Protein AF-A0A4Q4DM18-F1 (afdb_monomer_lite)

Sequence (69 aa):
MAALAVVRDLREHWAPASAEELERFETDVLSGFVLARASAGLADGTIRGDVGHLDQMQVLARRSHGQRP

pLDDT: mean 77.04, std 10.1, range [49.19, 92.88]

Secondary structure (DSSP, 8-state):
--PPP----SGGGSPPPPHHHHHHHHHHHHHHHHHHHHHTT--THHHHHHHHHHHHHHHHHHHHTT---

Structure (mmCIF, N/CA/C/O backbone):
data_AF-A0A4Q4DM18-F1
#
_entry.id   AF-A0A4Q4DM18-F1
#
loop_
_atom_site.group_PDB
_atom_site.id
_atom_site.type_symbol
_atom_site.label_atom_id
_atom_site.label_alt_id
_atom_site.label_comp_id
_atom_site.label_asym_id
_atom_site.label_entity_id
_atom_site.label_seq_id
_atom_site.pdbx_PDB_ins_code
_atom_site.Cartn_x
_atom_site.Cartn_y
_atom_site.Cartn_z
_atom_site.occupancy
_atom_site.B_iso_or_equiv
_atom_site.auth_seq_id
_atom_site.auth_comp_id
_atom_site.auth_asym_id
_atom_site.auth_atom_id
_atom_site.pdbx_PDB_model_num
ATOM 1 N N . MET A 1 1 ? -15.643 -34.477 -4.361 1.00 49.19 1 MET A N 1
ATOM 2 C CA . MET A 1 1 ? -16.484 -33.394 -3.810 1.00 49.19 1 MET A CA 1
ATOM 3 C C . MET A 1 1 ? -15.624 -32.574 -2.860 1.00 49.19 1 MET A C 1
ATOM 5 O O . MET A 1 1 ? -15.397 -33.018 -1.745 1.00 49.19 1 MET A O 1
ATOM 9 N N . ALA A 1 2 ? -15.048 -31.460 -3.318 1.00 58.59 2 ALA A N 1
ATOM 10 C CA . ALA A 1 2 ? -14.262 -30.581 -2.452 1.00 58.59 2 ALA A CA 1
ATOM 11 C C . ALA A 1 2 ? -15.226 -29.669 -1.680 1.00 58.59 2 ALA A C 1
ATOM 13 O O . ALA A 1 2 ? -15.957 -28.896 -2.294 1.00 58.59 2 ALA A O 1
ATOM 14 N N . ALA A 1 3 ? -15.274 -29.805 -0.355 1.00 72.75 3 ALA A N 1
ATOM 15 C CA . ALA A 1 3 ? -16.008 -28.881 0.500 1.00 72.75 3 ALA A CA 1
ATOM 16 C C . ALA A 1 3 ? -15.133 -27.645 0.752 1.00 72.75 3 ALA A C 1
ATOM 18 O O . ALA A 1 3 ? -13.973 -27.777 1.142 1.00 72.75 3 ALA A O 1
ATOM 19 N N . LEU A 1 4 ? -15.675 -26.453 0.499 1.00 69.88 4 LEU A N 1
ATOM 20 C CA . LEU A 1 4 ? -15.004 -25.193 0.813 1.00 69.88 4 LEU A CA 1
ATOM 21 C C . LEU A 1 4 ? -14.972 -25.006 2.335 1.00 69.88 4 LEU A C 1
ATOM 23 O O . LEU A 1 4 ? -15.986 -25.196 3.008 1.00 69.88 4 LEU A O 1
ATOM 27 N N . ALA A 1 5 ? -13.809 -24.644 2.877 1.00 76.62 5 ALA A N 1
ATOM 28 C CA . ALA A 1 5 ? -13.676 -24.310 4.289 1.00 76.62 5 ALA A CA 1
ATOM 29 C C . ALA A 1 5 ? -14.477 -23.038 4.606 1.00 76.62 5 ALA A C 1
ATOM 31 O O . ALA A 1 5 ? -14.436 -22.066 3.849 1.00 76.62 5 ALA A O 1
ATOM 32 N N . VAL A 1 6 ? -15.190 -23.035 5.735 1.00 73.44 6 VAL A N 1
ATOM 33 C CA . VAL A 1 6 ? -15.887 -21.841 6.223 1.00 73.44 6 VAL A CA 1
ATOM 34 C C . VAL A 1 6 ? -14.835 -20.826 6.666 1.00 73.44 6 VAL A C 1
ATOM 36 O O . VAL A 1 6 ? -14.221 -20.977 7.722 1.00 73.44 6 VAL A O 1
ATOM 39 N N . VAL A 1 7 ? -14.612 -19.795 5.850 1.00 78.25 7 VAL A N 1
ATOM 40 C CA . VAL A 1 7 ? -13.784 -18.645 6.226 1.00 78.25 7 VAL A CA 1
ATOM 41 C C . VAL A 1 7 ? -14.623 -17.760 7.139 1.00 78.25 7 VAL A C 1
ATOM 43 O O . VAL A 1 7 ? -15.601 -17.156 6.702 1.00 78.25 7 VAL A O 1
ATOM 46 N N . ARG A 1 8 ? -14.265 -17.716 8.425 1.00 75.94 8 ARG A N 1
ATOM 47 C CA . ARG A 1 8 ? -14.855 -16.762 9.367 1.00 75.94 8 ARG A CA 1
ATOM 48 C C . ARG A 1 8 ? -14.378 -15.351 9.040 1.00 75.94 8 ARG A C 1
ATOM 50 O O . ARG A 1 8 ? -13.202 -15.149 8.745 1.00 75.94 8 ARG A O 1
ATOM 57 N N . ASP A 1 9 ? -15.288 -14.388 9.139 1.00 76.44 9 ASP A N 1
ATOM 58 C CA . ASP A 1 9 ? -14.948 -12.979 8.997 1.00 76.44 9 ASP A CA 1
ATOM 59 C C . ASP A 1 9 ? -14.099 -12.523 10.191 1.00 76.44 9 ASP A C 1
ATOM 61 O O . ASP A 1 9 ? -14.550 -12.512 11.337 1.00 76.44 9 ASP A O 1
ATOM 65 N N . LEU A 1 10 ? -12.840 -12.180 9.928 1.00 77.44 10 LEU A N 1
ATOM 66 C CA . LEU A 1 10 ? -11.914 -11.707 10.956 1.00 77.44 10 LEU A CA 1
ATOM 67 C C . LEU A 1 10 ? -12.104 -10.221 11.275 1.00 77.44 10 LEU A C 1
ATOM 69 O O . LEU A 1 10 ? -11.600 -9.764 12.298 1.00 77.44 10 LEU A O 1
ATOM 73 N N . ARG A 1 11 ? -12.857 -9.476 10.452 1.00 75.00 11 ARG A N 1
ATOM 74 C CA . ARG A 1 11 ? -13.105 -8.042 10.663 1.00 75.00 11 ARG A CA 1
ATOM 75 C C . ARG A 1 11 ? -13.867 -7.782 11.958 1.00 75.00 11 ARG A C 1
ATOM 77 O O . ARG A 1 11 ? -13.638 -6.762 12.591 1.00 75.00 11 ARG A O 1
ATOM 84 N N . GLU A 1 12 ? -14.691 -8.735 12.400 1.00 71.94 12 GLU A N 1
ATOM 85 C CA . GLU A 1 12 ? -15.388 -8.674 13.695 1.00 71.94 12 GLU A CA 1
ATOM 86 C C . GLU A 1 12 ? -14.431 -8.643 14.899 1.00 71.94 12 GLU A C 1
ATOM 88 O O . GLU A 1 12 ? -14.817 -8.222 15.984 1.00 71.94 12 GLU A O 1
ATOM 93 N N . HIS A 1 13 ? -13.184 -9.089 14.716 1.00 75.44 13 HIS A N 1
ATOM 94 C CA . HIS A 1 13 ? -12.165 -9.139 15.767 1.00 75.44 13 HIS A CA 1
ATOM 95 C C . HIS A 1 13 ? -11.150 -7.999 15.658 1.00 75.44 13 HIS A C 1
ATOM 97 O O . HIS A 1 13 ? -10.250 -7.899 16.493 1.00 75.44 13 HIS A O 1
ATOM 103 N N . TRP A 1 14 ? -11.250 -7.160 14.626 1.00 76.56 14 TRP A N 1
ATOM 104 C CA . TRP A 1 14 ? -10.345 -6.035 14.455 1.00 76.56 14 TRP A CA 1
ATOM 105 C C . TRP A 1 14 ? -10.864 -4.851 15.260 1.00 76.56 14 TRP A C 1
ATOM 107 O O . TRP A 1 14 ? -11.992 -4.397 15.072 1.00 76.56 14 TRP A O 1
ATOM 117 N N . ALA A 1 15 ? -10.028 -4.347 16.167 1.00 81.56 15 ALA A N 1
ATOM 118 C CA . ALA A 1 15 ? -10.288 -3.060 16.787 1.00 81.56 15 ALA A CA 1
ATOM 119 C C . ALA A 1 15 ? -10.307 -1.980 15.687 1.00 81.56 15 ALA A C 1
ATOM 121 O O . ALA A 1 15 ? -9.458 -2.027 14.789 1.00 81.56 15 ALA A O 1
ATOM 122 N N . PRO A 1 16 ? -11.250 -1.020 15.724 1.00 79.88 16 PRO A N 1
ATOM 123 C CA . PRO A 1 16 ? -11.226 0.108 14.805 1.00 79.88 16 PRO A CA 1
ATOM 124 C C . PRO A 1 16 ? -9.890 0.841 14.932 1.00 79.88 16 PRO A C 1
ATOM 126 O O . PRO A 1 16 ? -9.492 1.195 16.042 1.00 79.88 16 PRO A O 1
ATOM 129 N N . ALA A 1 17 ? -9.210 1.061 13.807 1.00 85.12 17 ALA A N 1
ATOM 130 C CA . ALA A 1 17 ? -8.008 1.883 13.785 1.00 85.12 17 ALA A CA 1
ATOM 131 C C . ALA A 1 17 ? -8.366 3.325 14.167 1.00 85.12 17 ALA A C 1
ATOM 133 O O . ALA A 1 17 ? -9.402 3.854 13.750 1.00 85.12 17 ALA A O 1
ATOM 134 N N . SER A 1 18 ? -7.505 3.961 14.955 1.00 90.88 18 SER A N 1
ATOM 135 C CA . SER A 1 18 ? -7.580 5.400 15.195 1.00 90.88 18 SER A CA 1
ATOM 136 C C . SER A 1 18 ? -7.316 6.186 13.905 1.00 90.88 18 SER A C 1
ATOM 138 O O . SER A 1 18 ? -6.785 5.659 12.925 1.00 90.88 18 SER A O 1
ATOM 140 N N . ALA A 1 19 ? -7.679 7.471 13.902 1.00 88.31 19 ALA A N 1
ATOM 141 C CA . ALA A 1 19 ? -7.460 8.336 12.745 1.00 88.31 19 ALA A CA 1
ATOM 142 C C . ALA A 1 19 ? -5.968 8.451 12.380 1.00 88.31 19 ALA A C 1
ATOM 144 O O . ALA A 1 19 ? -5.625 8.351 11.206 1.00 88.31 19 ALA A O 1
ATOM 145 N N . GLU A 1 20 ? -5.082 8.578 13.373 1.00 92.06 20 GLU A N 1
ATOM 146 C CA . GLU A 1 20 ? -3.630 8.636 13.147 1.00 92.06 20 GLU A CA 1
ATOM 147 C C . GLU A 1 20 ? -3.057 7.304 12.648 1.00 92.06 20 GLU A C 1
ATOM 149 O O . GLU A 1 20 ? -2.167 7.282 11.797 1.00 92.06 20 GLU A O 1
ATOM 154 N N . GLU A 1 21 ? -3.568 6.172 13.141 1.00 91.06 21 GLU A N 1
ATOM 155 C CA . GLU A 1 21 ? -3.161 4.858 12.635 1.00 91.06 21 GLU A CA 1
ATOM 156 C C . GLU A 1 21 ? -3.577 4.662 11.180 1.00 91.06 21 GLU A C 1
ATOM 158 O O . GLU A 1 21 ? -2.802 4.106 10.399 1.00 91.06 21 GLU A O 1
ATOM 163 N N . LEU A 1 22 ? -4.767 5.144 10.814 1.00 89.31 22 LEU A N 1
ATOM 164 C CA . LEU A 1 22 ? -5.254 5.096 9.444 1.00 89.31 22 LEU A CA 1
ATOM 165 C C . LEU A 1 22 ? -4.428 6.000 8.522 1.00 89.31 22 LEU A C 1
ATOM 167 O O . LEU A 1 22 ? -4.000 5.540 7.470 1.00 89.31 22 LEU A O 1
ATOM 171 N N . GLU A 1 23 ? -4.134 7.237 8.924 1.00 87.19 23 GLU A N 1
ATOM 172 C CA . GLU A 1 23 ? -3.316 8.171 8.135 1.00 87.19 23 GLU A CA 1
ATOM 173 C C . GLU A 1 23 ? -1.898 7.630 7.882 1.00 87.19 23 GLU A C 1
ATOM 175 O O . GLU A 1 23 ? -1.384 7.670 6.756 1.00 87.19 23 GLU A O 1
ATOM 180 N N . ARG A 1 24 ? -1.268 7.054 8.915 1.00 91.38 24 ARG A N 1
ATOM 181 C CA . ARG A 1 24 ? 0.043 6.409 8.776 1.00 91.38 24 ARG A CA 1
ATOM 182 C C . ARG A 1 24 ? -0.031 5.203 7.844 1.00 91.38 24 ARG A C 1
ATOM 184 O O . ARG A 1 24 ? 0.813 5.066 6.964 1.00 91.38 24 ARG A O 1
ATOM 191 N N . PHE A 1 25 ? -1.054 4.363 8.000 1.00 88.19 25 PHE A N 1
ATOM 192 C CA . PHE A 1 25 ? -1.264 3.211 7.128 1.00 88.19 25 PHE A CA 1
ATOM 193 C C . PHE A 1 25 ? -1.456 3.624 5.663 1.00 88.19 25 PHE A C 1
ATOM 195 O O . PHE A 1 25 ? -0.839 3.035 4.780 1.00 88.19 25 PHE A O 1
ATOM 202 N N . GLU A 1 26 ? -2.261 4.654 5.393 1.00 88.25 26 GLU A N 1
ATOM 203 C CA . GLU A 1 26 ? -2.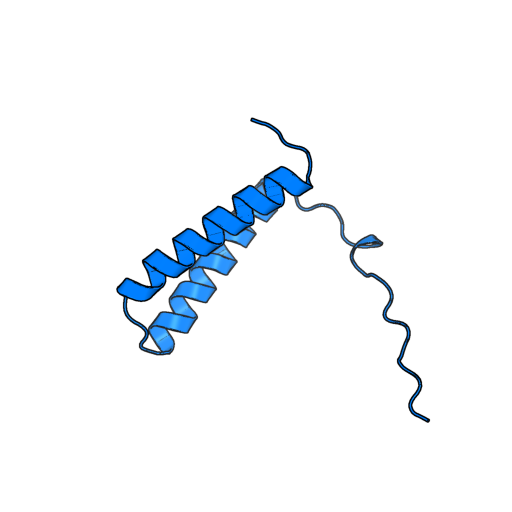467 5.180 4.039 1.00 88.25 26 GL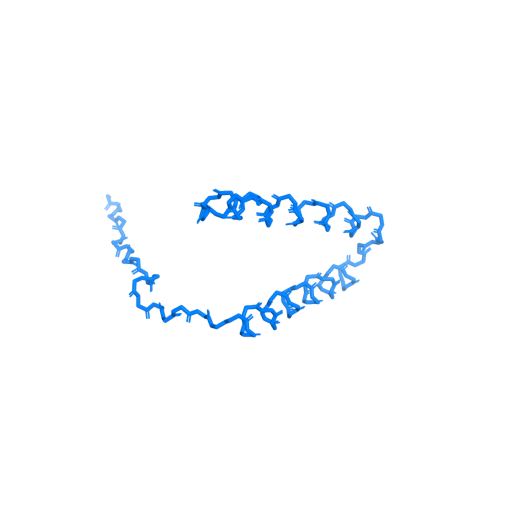U A CA 1
ATOM 204 C C . GLU A 1 26 ? -1.149 5.666 3.416 1.00 88.25 26 GLU A C 1
ATOM 206 O O . GLU A 1 26 ? -0.853 5.354 2.259 1.00 88.25 26 GLU A O 1
ATOM 211 N N . THR A 1 27 ? -0.319 6.359 4.199 1.00 90.69 27 THR A N 1
ATOM 212 C CA . THR A 1 27 ? 1.004 6.833 3.766 1.00 90.69 27 THR A CA 1
ATOM 213 C C . THR A 1 27 ? 1.965 5.674 3.481 1.00 90.69 27 THR A C 1
ATOM 215 O O . THR A 1 27 ? 2.644 5.659 2.447 1.00 90.69 27 THR A O 1
ATOM 218 N N . ASP A 1 28 ? 2.005 4.670 4.357 1.00 92.88 28 ASP A N 1
ATOM 219 C CA . ASP A 1 28 ? 2.858 3.488 4.210 1.00 92.88 28 ASP A CA 1
ATOM 220 C C . ASP A 1 28 ? 2.451 2.654 2.983 1.00 92.88 28 ASP A C 1
ATOM 222 O O . ASP A 1 28 ? 3.299 2.232 2.195 1.00 92.88 28 ASP A O 1
ATOM 226 N N . VAL A 1 29 ? 1.146 2.472 2.755 1.00 90.00 29 VAL A N 1
ATOM 227 C CA . VAL A 1 29 ? 0.624 1.768 1.574 1.00 90.00 29 VAL A CA 1
ATOM 228 C C . VAL A 1 29 ? 0.957 2.525 0.292 1.00 90.00 29 VAL A C 1
ATOM 230 O O . VAL A 1 29 ? 1.438 1.919 -0.671 1.00 90.00 29 VAL A O 1
ATOM 233 N N . LEU A 1 30 ? 0.736 3.842 0.266 1.00 85.19 30 LEU A N 1
ATOM 234 C CA . LEU A 1 30 ? 1.008 4.655 -0.917 1.00 85.19 30 LEU A CA 1
ATOM 235 C C . LEU A 1 30 ? 2.506 4.676 -1.251 1.00 85.19 30 LEU A C 1
ATOM 237 O O . LEU A 1 30 ? 2.882 4.502 -2.412 1.00 85.19 30 LEU A O 1
ATOM 241 N N . SER A 1 31 ? 3.368 4.836 -0.245 1.00 85.38 31 SER A N 1
ATOM 242 C CA . SER A 1 31 ? 4.822 4.823 -0.436 1.00 85.38 31 SER A CA 1
ATOM 243 C C . SER A 1 31 ? 5.331 3.456 -0.905 1.00 85.38 31 SER A C 1
ATOM 245 O O . SER A 1 31 ? 6.120 3.391 -1.851 1.00 85.38 31 SER A O 1
ATOM 247 N N . GLY A 1 32 ? 4.826 2.360 -0.327 1.00 87.25 32 GLY A N 1
ATOM 248 C CA . GLY A 1 32 ? 5.141 0.997 -0.753 1.00 87.25 32 GLY A CA 1
ATOM 249 C C . GLY A 1 32 ? 4.711 0.712 -2.193 1.00 87.25 32 GLY A C 1
ATOM 250 O O . GLY A 1 32 ? 5.473 0.122 -2.960 1.00 87.25 32 GLY A O 1
ATOM 251 N N . PHE A 1 33 ? 3.530 1.186 -2.596 1.00 83.06 33 PHE A N 1
ATOM 252 C CA . PHE A 1 33 ? 3.053 1.076 -3.974 1.00 83.06 33 PHE A CA 1
ATOM 253 C C . PHE A 1 33 ? 3.962 1.828 -4.954 1.00 83.06 33 PHE A C 1
ATOM 255 O O . PHE A 1 33 ? 4.420 1.248 -5.941 1.00 83.06 33 PHE A O 1
ATOM 262 N N . VAL A 1 34 ? 4.280 3.095 -4.665 1.00 83.50 34 VAL A N 1
ATOM 263 C CA . VAL A 1 34 ? 5.185 3.904 -5.497 1.00 83.50 34 VAL A CA 1
ATOM 264 C C . VAL A 1 34 ? 6.557 3.237 -5.618 1.00 83.50 34 VAL A C 1
ATOM 266 O O . VAL A 1 34 ? 7.075 3.114 -6.730 1.00 83.50 34 VAL A O 1
ATOM 269 N N . LEU A 1 35 ? 7.115 2.742 -4.508 1.00 84.56 35 LEU A N 1
ATOM 270 C CA . LEU A 1 35 ? 8.400 2.045 -4.493 1.00 84.56 35 LEU A CA 1
ATOM 271 C C . LEU A 1 35 ? 8.370 0.772 -5.344 1.00 84.56 35 LEU A C 1
ATOM 273 O O . LEU A 1 35 ? 9.225 0.607 -6.211 1.00 84.56 35 LEU A O 1
ATOM 277 N N . ALA A 1 36 ? 7.375 -0.100 -5.152 1.00 85.38 36 ALA A N 1
ATOM 278 C CA . ALA A 1 36 ? 7.245 -1.341 -5.913 1.00 85.38 36 ALA A CA 1
ATOM 279 C C . ALA A 1 36 ? 7.189 -1.077 -7.424 1.00 85.38 36 ALA A C 1
ATOM 281 O O . ALA A 1 36 ? 7.806 -1.793 -8.216 1.00 85.38 36 ALA A O 1
ATOM 282 N N . ARG A 1 37 ? 6.498 -0.010 -7.837 1.00 81.31 37 ARG A N 1
ATOM 283 C CA . ARG A 1 37 ? 6.416 0.364 -9.250 1.00 81.31 37 ARG A CA 1
ATOM 284 C C . ARG A 1 37 ? 7.697 0.976 -9.796 1.00 81.31 37 ARG A C 1
ATOM 286 O O . ARG A 1 37 ? 8.072 0.655 -10.923 1.00 81.31 37 ARG A O 1
ATOM 293 N N . ALA A 1 38 ? 8.370 1.820 -9.017 1.00 79.19 38 ALA A N 1
ATOM 294 C CA . ALA A 1 38 ? 9.684 2.332 -9.384 1.00 79.19 38 ALA A CA 1
ATOM 295 C C . ALA A 1 38 ? 10.677 1.172 -9.571 1.00 79.19 38 ALA A C 1
ATOM 297 O O . ALA A 1 38 ? 11.380 1.119 -10.578 1.00 79.19 38 ALA A O 1
ATOM 298 N N . SER A 1 39 ? 10.658 0.185 -8.668 1.00 82.00 39 SER A N 1
ATOM 299 C CA . SER A 1 39 ? 11.445 -1.049 -8.790 1.00 82.00 39 SER A CA 1
ATOM 300 C C . SER A 1 39 ? 11.067 -1.893 -10.012 1.00 82.00 39 SER A C 1
ATOM 302 O O . SER A 1 39 ? 11.924 -2.584 -10.556 1.00 82.00 39 SER A O 1
ATOM 304 N N . ALA A 1 40 ? 9.818 -1.815 -10.478 1.00 84.44 40 ALA A N 1
ATOM 305 C CA . ALA A 1 40 ? 9.352 -2.461 -11.706 1.00 84.44 40 ALA A CA 1
ATOM 306 C C . ALA A 1 40 ? 9.623 -1.645 -12.991 1.00 84.44 40 ALA A C 1
ATOM 308 O O . ALA A 1 40 ? 9.259 -2.088 -14.079 1.00 84.44 40 ALA A O 1
ATOM 309 N N . GLY A 1 41 ? 10.241 -0.459 -12.894 1.00 80.06 41 GLY A N 1
ATOM 310 C CA . GLY A 1 41 ? 10.564 0.392 -14.046 1.00 80.06 41 GLY A CA 1
ATOM 311 C C . GLY A 1 41 ? 9.368 1.137 -14.658 1.00 80.06 41 GLY A C 1
ATOM 312 O O . GLY A 1 41 ? 9.442 1.574 -15.806 1.00 80.06 41 GLY A O 1
ATOM 313 N N . LEU A 1 42 ? 8.257 1.284 -13.925 1.00 74.56 42 LEU A N 1
ATOM 314 C CA . LEU A 1 42 ? 7.040 1.947 -14.409 1.00 74.56 42 LEU A CA 1
ATOM 315 C C . LEU A 1 42 ? 7.079 3.464 -14.128 1.00 74.56 42 LEU A C 1
ATOM 317 O O . LEU A 1 42 ? 6.981 3.887 -12.977 1.00 74.56 42 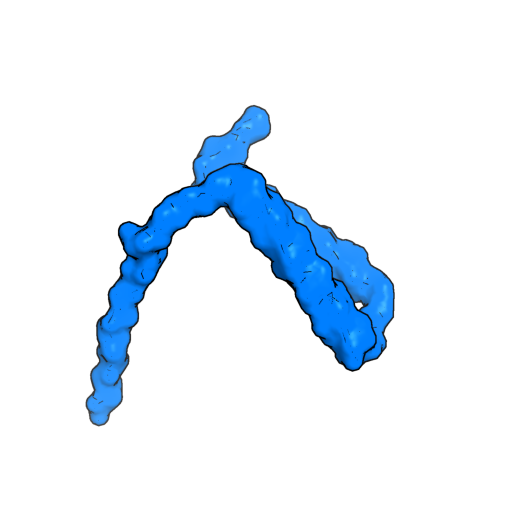LEU A O 1
ATOM 321 N N . ALA A 1 43 ? 7.183 4.285 -15.181 1.00 65.00 43 ALA A N 1
ATOM 322 C CA . ALA A 1 43 ? 7.356 5.745 -15.097 1.00 65.00 43 ALA A CA 1
ATOM 323 C C . ALA A 1 43 ? 6.074 6.557 -14.758 1.00 65.00 43 ALA A C 1
ATOM 325 O O . ALA A 1 43 ? 4.942 6.104 -14.965 1.00 65.00 43 ALA A O 1
ATOM 326 N N . ASP A 1 44 ? 6.282 7.800 -14.296 1.00 60.59 44 ASP A N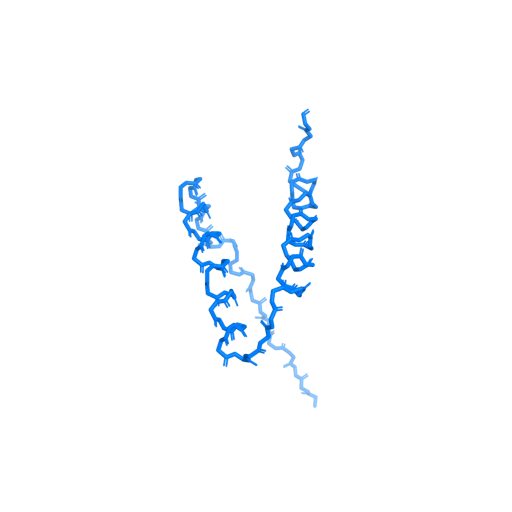 1
ATOM 327 C CA . ASP A 1 44 ? 5.335 8.762 -13.683 1.00 60.59 44 ASP A CA 1
ATOM 328 C C . ASP A 1 44 ? 3.960 8.942 -14.341 1.00 60.59 44 ASP A C 1
ATOM 330 O O . ASP A 1 44 ? 2.972 9.174 -13.639 1.00 60.59 44 ASP A O 1
ATOM 334 N N . GLY A 1 45 ? 3.851 8.811 -15.667 1.00 63.09 45 GLY A N 1
ATOM 335 C CA . GLY A 1 45 ? 2.575 8.986 -16.379 1.00 63.09 45 GLY A CA 1
ATOM 336 C C . GLY A 1 45 ? 1.476 8.028 -15.905 1.00 63.09 45 GLY A C 1
ATOM 337 O O . GLY A 1 45 ? 0.292 8.335 -16.005 1.00 63.09 45 GLY A O 1
ATOM 338 N N . THR A 1 46 ? 1.873 6.896 -15.324 1.00 65.50 46 THR A N 1
ATOM 339 C CA . THR A 1 46 ? 0.955 5.907 -14.753 1.00 65.50 46 THR A CA 1
ATOM 340 C C . THR A 1 46 ? 0.687 6.138 -13.256 1.00 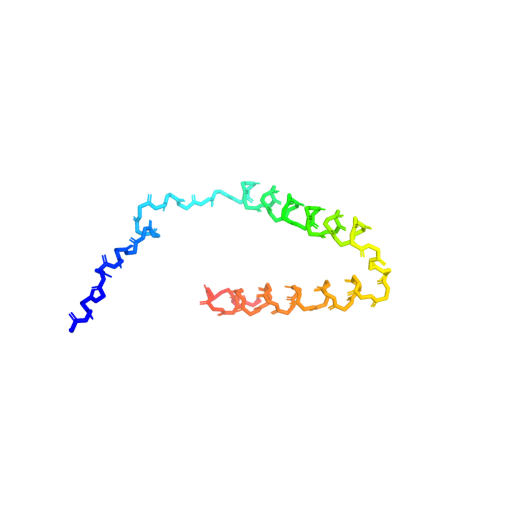65.50 46 THR A C 1
ATOM 342 O O . THR A 1 46 ? -0.418 5.869 -12.805 1.00 65.50 46 THR A O 1
ATOM 345 N N . ILE A 1 47 ? 1.609 6.770 -12.512 1.00 65.75 47 ILE A N 1
ATOM 346 C CA . ILE A 1 47 ? 1.412 7.141 -11.093 1.00 65.75 47 ILE A CA 1
ATOM 347 C C . ILE A 1 47 ? 0.273 8.155 -10.951 1.00 65.75 47 ILE A C 1
ATOM 349 O O . ILE A 1 47 ? -0.584 8.011 -10.085 1.00 65.75 47 ILE A O 1
ATOM 353 N N . ARG A 1 48 ? 0.218 9.165 -11.831 1.00 69.69 48 ARG A N 1
ATOM 354 C CA . ARG A 1 48 ? -0.851 10.179 -11.799 1.00 69.69 48 ARG A CA 1
ATOM 355 C C . ARG A 1 48 ? -2.235 9.585 -12.085 1.00 69.69 48 ARG A C 1
ATOM 357 O O . ARG A 1 48 ? -3.216 10.039 -11.501 1.00 69.69 48 ARG A O 1
ATOM 36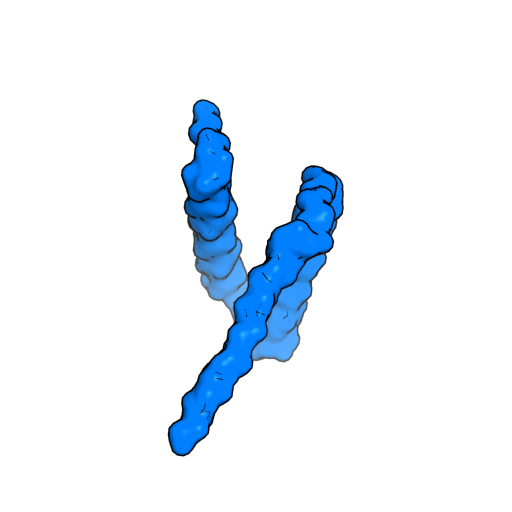4 N N . GLY A 1 49 ? -2.311 8.586 -12.966 1.00 73.44 49 GLY A N 1
ATOM 365 C CA . GLY A 1 49 ? -3.547 7.841 -13.225 1.00 73.44 49 GLY A CA 1
ATOM 366 C C . GLY A 1 49 ? -3.981 7.023 -12.009 1.00 73.44 49 GLY A C 1
ATOM 367 O O . GLY A 1 49 ? -5.141 7.081 -11.610 1.00 73.44 49 GLY A O 1
ATOM 368 N N . ASP A 1 50 ? -3.030 6.347 -11.366 1.00 70.81 50 ASP A N 1
ATOM 369 C CA . ASP A 1 50 ? -3.282 5.500 -10.199 1.00 70.81 50 ASP A CA 1
ATOM 370 C C . ASP A 1 50 ? -3.702 6.318 -8.961 1.00 70.81 50 ASP A C 1
ATOM 372 O O . ASP A 1 50 ? -4.658 5.950 -8.283 1.00 70.81 50 ASP A O 1
ATOM 376 N N . VAL A 1 51 ? -3.081 7.480 -8.711 1.00 74.94 51 VAL A N 1
ATOM 377 C CA . VAL A 1 51 ? -3.520 8.429 -7.665 1.00 74.94 51 VAL A CA 1
ATOM 378 C C . VAL A 1 51 ? -4.952 8.906 -7.921 1.00 74.94 51 VAL A C 1
ATOM 380 O O . VAL A 1 51 ? -5.749 8.985 -6.990 1.00 74.94 51 VAL A O 1
ATOM 383 N N . GLY A 1 52 ? -5.313 9.161 -9.183 1.00 80.31 52 GLY A N 1
ATOM 384 C CA . GLY A 1 52 ? -6.688 9.499 -9.556 1.00 80.31 52 GLY A CA 1
ATOM 385 C C . GLY A 1 52 ? -7.684 8.372 -9.260 1.00 80.31 52 GLY A C 1
ATOM 386 O O . GLY A 1 52 ? -8.795 8.641 -8.807 1.00 80.31 52 GLY A O 1
ATOM 387 N N . HIS A 1 53 ? -7.297 7.109 -9.463 1.00 79.25 53 HIS A N 1
ATOM 388 C CA . HIS A 1 53 ? -8.131 5.960 -9.098 1.00 79.25 53 HIS A CA 1
ATOM 389 C C . HIS A 1 53 ? -8.258 5.791 -7.576 1.00 79.25 53 HIS A C 1
ATOM 391 O O . HIS A 1 53 ? -9.346 5.487 -7.088 1.00 79.25 53 HIS A O 1
ATOM 397 N N . LEU A 1 54 ? -7.185 6.024 -6.814 1.00 76.19 54 LEU A N 1
ATOM 398 C CA . LEU A 1 54 ? -7.209 5.955 -5.348 1.00 76.19 54 LEU A CA 1
ATOM 399 C C . LEU A 1 54 ? -8.090 7.046 -4.729 1.00 76.19 54 LEU A C 1
ATOM 401 O O . LEU A 1 54 ? -8.877 6.743 -3.835 1.00 76.19 54 LEU A O 1
ATOM 405 N N . ASP A 1 55 ? -8.035 8.273 -5.248 1.00 81.94 55 ASP A N 1
ATOM 406 C CA . ASP A 1 55 ? -8.927 9.361 -4.827 1.00 81.94 55 ASP A CA 1
ATOM 407 C C . ASP A 1 55 ? -10.403 8.996 -5.080 1.00 81.94 55 ASP A C 1
ATOM 409 O O . ASP A 1 55 ? -11.257 9.124 -4.200 1.00 81.94 55 ASP A O 1
ATOM 413 N N . GLN A 1 56 ? -10.707 8.398 -6.239 1.00 82.44 56 GLN A N 1
ATOM 414 C CA . GLN A 1 56 ? -12.048 7.878 -6.531 1.00 82.44 56 GLN A CA 1
ATOM 415 C C . GLN A 1 56 ? -12.475 6.771 -5.557 1.00 82.44 56 GLN A C 1
ATOM 417 O O . GLN A 1 56 ? -13.634 6.743 -5.133 1.00 82.44 56 GLN A O 1
ATOM 422 N N . MET A 1 57 ? -11.559 5.879 -5.171 1.00 81.12 57 MET A N 1
ATOM 423 C CA . MET A 1 57 ? -11.832 4.836 -4.182 1.00 81.12 57 MET A CA 1
ATOM 424 C C . MET A 1 57 ? -12.043 5.403 -2.774 1.00 81.12 57 MET A C 1
ATOM 426 O O . MET A 1 57 ? -12.950 4.942 -2.083 1.00 81.12 57 MET A O 1
ATOM 430 N N . GLN A 1 58 ? -11.294 6.428 -2.359 1.00 77.38 58 GLN A N 1
ATOM 431 C CA . GLN A 1 58 ? -11.524 7.125 -1.088 1.00 77.38 58 GLN A CA 1
ATOM 432 C C . GLN A 1 58 ? -12.872 7.855 -1.080 1.00 77.38 58 GLN A C 1
ATOM 434 O O . GLN A 1 58 ? -13.617 7.774 -0.102 1.00 77.38 58 GLN A O 1
ATOM 439 N N . VAL A 1 59 ? -13.242 8.520 -2.177 1.00 81.62 59 VAL A N 1
ATOM 440 C CA . VAL A 1 59 ? -14.566 9.144 -2.324 1.00 81.62 59 VAL A CA 1
ATOM 441 C C . VAL A 1 59 ? -15.678 8.094 -2.256 1.00 81.62 59 VAL A C 1
ATOM 443 O O . VAL A 1 59 ? -16.692 8.308 -1.586 1.00 81.62 59 VAL A O 1
ATOM 446 N N . LEU A 1 60 ? -15.495 6.946 -2.913 1.00 72.50 60 LEU A N 1
ATOM 447 C CA . LEU A 1 60 ? -16.431 5.825 -2.853 1.00 72.50 60 LEU A CA 1
ATOM 448 C C . LEU A 1 60 ? -16.549 5.267 -1.427 1.00 72.50 60 LEU A C 1
ATOM 450 O O . LEU A 1 60 ? -17.665 5.068 -0.950 1.00 72.50 60 LEU A O 1
ATOM 454 N N . ALA A 1 61 ? -15.424 5.088 -0.733 1.00 75.38 61 ALA A N 1
ATOM 455 C CA . ALA A 1 61 ? -15.373 4.604 0.643 1.00 75.38 61 ALA A CA 1
ATOM 456 C C . ALA A 1 61 ? -16.098 5.559 1.608 1.00 75.38 61 ALA A C 1
ATOM 458 O O . ALA A 1 61 ? -16.947 5.137 2.398 1.00 75.38 61 ALA A O 1
ATOM 459 N N . ARG A 1 62 ? -15.857 6.871 1.484 1.00 73.56 62 ARG A N 1
ATOM 460 C CA . ARG A 1 62 ? -16.566 7.910 2.252 1.00 73.56 62 ARG A CA 1
ATOM 461 C C . ARG A 1 62 ? -18.076 7.863 2.015 1.00 73.56 62 ARG A C 1
ATOM 463 O O . ARG A 1 62 ? -18.850 7.929 2.968 1.00 73.56 62 ARG A O 1
ATOM 470 N N . ARG A 1 63 ? -18.500 7.666 0.759 1.00 72.94 63 ARG A N 1
ATOM 471 C CA . ARG A 1 63 ? -19.919 7.491 0.406 1.00 72.94 63 ARG A CA 1
ATOM 472 C C . ARG A 1 63 ? -20.521 6.225 1.017 1.00 72.94 63 ARG A C 1
ATOM 474 O O . ARG A 1 63 ? -21.654 6.284 1.488 1.00 72.94 63 ARG A O 1
ATOM 481 N N . SER A 1 64 ? -19.792 5.109 1.045 1.00 70.69 64 SER A N 1
ATOM 482 C CA . SER A 1 64 ? -20.275 3.861 1.656 1.00 70.69 64 SER A CA 1
ATOM 483 C C . SER A 1 64 ? -20.378 3.913 3.183 1.00 70.69 64 SER A C 1
ATOM 485 O O . SER A 1 64 ? -21.194 3.192 3.748 1.00 70.69 64 SER A O 1
ATOM 487 N N . HIS A 1 65 ? -19.620 4.790 3.851 1.00 66.25 65 HIS A N 1
ATOM 488 C CA . HIS A 1 65 ? -19.683 4.991 5.305 1.00 66.25 65 HIS A CA 1
ATOM 489 C C . HIS A 1 65 ? -20.678 6.081 5.749 1.00 66.25 65 HIS A C 1
ATOM 491 O O . HIS A 1 65 ? -20.764 6.392 6.932 1.00 66.25 65 HIS A O 1
ATOM 497 N N . GLY A 1 66 ? -21.473 6.648 4.833 1.00 54.34 66 GLY A N 1
ATOM 498 C CA . GLY A 1 66 ? -22.532 7.604 5.178 1.00 54.34 66 GLY A CA 1
ATOM 499 C C . GLY A 1 66 ? -22.051 9.018 5.529 1.00 54.34 66 GLY A C 1
ATOM 500 O O . GLY A 1 66 ? -22.881 9.872 5.842 1.00 54.34 66 GLY A O 1
ATOM 501 N N . GLN A 1 67 ? -20.750 9.305 5.414 1.00 60.66 67 GLN A N 1
ATOM 502 C CA . GLN A 1 67 ? -20.221 10.666 5.481 1.00 60.66 67 GLN A CA 1
ATOM 503 C C . GLN A 1 67 ? -20.610 11.409 4.188 1.00 60.66 67 GLN A C 1
ATOM 505 O O . GLN A 1 67 ? -19.961 11.286 3.147 1.00 60.66 67 GLN A O 1
ATOM 510 N N . ARG A 1 68 ? -21.725 12.147 4.228 1.00 50.31 68 ARG A N 1
ATOM 511 C CA . ARG A 1 68 ? -22.054 13.173 3.224 1.00 50.31 68 ARG A CA 1
ATOM 512 C C . ARG A 1 68 ? -21.337 14.487 3.582 1.00 50.31 68 ARG A C 1
ATOM 514 O O . ARG A 1 68 ? -21.080 14.682 4.768 1.00 50.31 68 ARG A O 1
ATOM 521 N N . PRO A 1 69 ? -20.967 15.306 2.576 1.00 59.91 69 PRO A N 1
ATOM 522 C CA . PRO A 1 69 ? -20.170 16.519 2.770 1.00 59.91 69 PRO A CA 1
ATOM 523 C C . PRO A 1 69 ? -20.819 17.511 3.735 1.00 59.91 69 PRO A C 1
ATOM 525 O O . PRO A 1 69 ? -22.072 17.552 3.777 1.00 59.91 69 PRO A O 1
#

Foldseek 3Di:
DDDDDDDDDCVVVDDDDDPVRVVVVVVVVLVVVVVVCVVVVNDDVVNVVVVVVVVVVVVVVCVVVVNDD

Radius of gyration: 17.0 Å; chains: 1; bounding box: 34×50×33 Å